Protein AF-A0A392RU60-F1 (afdb_monomer)

Solvent-accessible surface area (backbone atoms only — not comparable to full-atom values): 7553 Å² total; per-residue (Å²): 94,82,53,71,66,58,50,52,53,21,54,76,69,76,43,68,49,76,81,78,51,62,66,78,34,36,66,68,46,49,49,58,72,62,64,65,78,78,78,78,81,69,62,76,91,72,56,76,82,84,83,69,84,84,83,71,80,58,76,87,74,51,76,84,68,87,74,81,77,83,79,80,79,82,82,51,81,88,66,65,66,74,84,71,82,64,48,12,82,77,79,66,43,66,94,40,47,55,91,69,35,89,84,48,81,69,84,82,128

Radius of gyration: 28.26 Å; Cα contacts (8 Å, |Δi|>4): 51; chains: 1; bounding box: 66×47×58 Å

Secondary structure (DSSP, 8-state):
---HHHHHHHHHTT--GGGTS-GGGSHHHHHHHT-SPPPP---GGGSPP--S---PPPGGGS--S-SSPP------GGG---------TTT--SS--GGG-TTSPPPP-

Mean predicted aligned error: 15.59 Å

Foldseek 3Di:
DDDPVLVVVCVVVVHDSVVVDDPCPDPVNVCVVVVDDDDPDDPPVPDDPDPDDDDDPDPVPDDPDPDDPPDPDDDDPVNPDPDDQDAAPPPRHGDDYVVPDPPPDPPDD

Structure (mmCIF, N/CA/C/O backbone):
data_AF-A0A392RU60-F1
#
_entry.id   AF-A0A392RU60-F1
#
loop_
_atom_site.group_PDB
_atom_site.id
_atom_site.type_symbol
_atom_site.label_atom_id
_atom_site.label_alt_id
_atom_site.label_comp_id
_atom_site.label_asym_id
_atom_site.label_entity_id
_atom_site.label_seq_id
_atom_site.pdbx_PDB_ins_code
_atom_site.Cartn_x
_atom_site.Cartn_y
_atom_site.Cartn_z
_atom_site.occupancy
_atom_site.B_iso_or_equiv
_atom_site.auth_seq_id
_atom_site.auth_comp_id
_atom_site.auth_asym_id
_atom_site.auth_atom_id
_atom_site.pdbx_PDB_model_num
ATOM 1 N N . MET A 1 1 ? -5.800 -3.844 -11.301 1.00 82.19 1 MET A N 1
ATOM 2 C CA . MET A 1 1 ? -5.092 -3.277 -12.469 1.00 82.19 1 MET A CA 1
ATOM 3 C C . MET A 1 1 ? -3.800 -4.039 -12.689 1.00 82.19 1 MET A C 1
ATOM 5 O O . MET A 1 1 ? -3.163 -4.348 -11.685 1.00 82.19 1 MET A O 1
ATOM 9 N N . PRO A 1 2 ? -3.419 -4.378 -13.934 1.00 85.44 2 PRO A N 1
ATOM 10 C CA . PRO A 1 2 ? -2.134 -5.019 -14.192 1.00 85.44 2 PRO A CA 1
ATOM 11 C C . PRO A 1 2 ? -0.984 -4.108 -13.783 1.00 85.44 2 PRO A 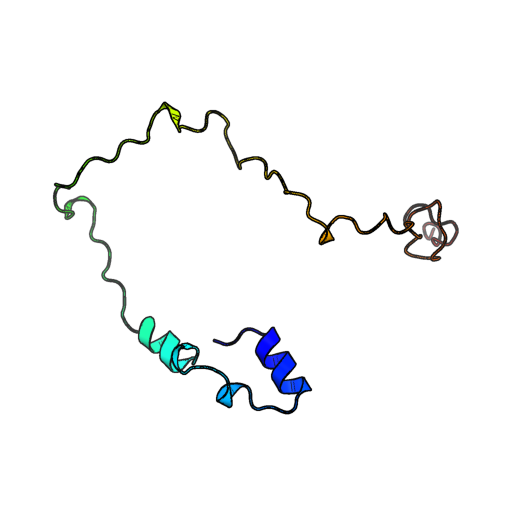C 1
ATOM 13 O O . PRO A 1 2 ? -1.077 -2.884 -13.879 1.00 85.44 2 PRO A O 1
ATOM 16 N N . CYS A 1 3 ? 0.110 -4.709 -13.327 1.00 87.50 3 CYS A N 1
ATOM 17 C CA . CYS A 1 3 ? 1.319 -3.954 -13.043 1.00 87.50 3 CYS A CA 1
ATOM 18 C C . CYS A 1 3 ? 2.000 -3.510 -14.347 1.00 87.50 3 CYS A C 1
ATOM 20 O O . CYS A 1 3 ? 1.815 -4.117 -15.405 1.00 87.50 3 CYS A O 1
ATOM 22 N N . SER A 1 4 ? 2.837 -2.475 -14.258 1.00 90.81 4 SER A N 1
ATOM 23 C CA . SER A 1 4 ? 3.598 -1.950 -15.399 1.00 90.81 4 SER A CA 1
ATOM 24 C C . SER A 1 4 ? 4.454 -3.016 -16.089 1.00 90.81 4 SER A C 1
ATOM 26 O O . SER A 1 4 ? 4.567 -3.003 -17.309 1.00 90.81 4 SER A O 1
ATOM 28 N N . HIS A 1 5 ? 5.003 -3.971 -15.332 1.00 91.94 5 HIS A N 1
ATOM 29 C CA . HIS A 1 5 ? 5.815 -5.062 -15.876 1.00 91.94 5 HIS A CA 1
ATOM 30 C C . HIS A 1 5 ? 5.023 -5.979 -16.815 1.00 91.94 5 HIS A C 1
ATOM 32 O O . HIS A 1 5 ? 5.534 -6.343 -17.868 1.00 91.94 5 HIS A O 1
ATOM 38 N N . VAL A 1 6 ? 3.776 -6.322 -16.468 1.00 89.94 6 VAL A N 1
ATOM 39 C CA . VAL A 1 6 ? 2.914 -7.164 -17.320 1.00 89.94 6 VAL A CA 1
ATOM 40 C C . VAL A 1 6 ? 2.572 -6.432 -18.613 1.00 89.94 6 VAL A C 1
ATOM 42 O O . VAL A 1 6 ? 2.665 -7.014 -19.686 1.00 89.94 6 VAL A O 1
ATOM 45 N N . ILE A 1 7 ? 2.247 -5.139 -18.526 1.00 91.81 7 ILE A N 1
ATOM 46 C CA . ILE A 1 7 ? 1.946 -4.319 -19.707 1.00 91.81 7 ILE A CA 1
ATOM 47 C C . ILE A 1 7 ? 3.172 -4.242 -20.629 1.00 91.81 7 ILE A C 1
ATOM 49 O O . ILE A 1 7 ? 3.040 -4.443 -21.833 1.00 91.81 7 ILE A O 1
ATOM 53 N N . ALA A 1 8 ? 4.358 -3.998 -20.065 1.00 93.62 8 ALA A N 1
ATOM 54 C CA . ALA A 1 8 ? 5.604 -3.911 -20.823 1.00 93.62 8 ALA A CA 1
ATOM 55 C C . ALA A 1 8 ? 5.983 -5.244 -21.488 1.00 93.62 8 ALA A C 1
ATOM 57 O O . ALA A 1 8 ? 6.327 -5.256 -22.665 1.00 93.62 8 ALA A O 1
ATOM 58 N N . ALA A 1 9 ? 5.867 -6.366 -20.771 1.00 93.81 9 ALA A N 1
ATOM 59 C CA . ALA A 1 9 ? 6.149 -7.692 -21.320 1.00 93.81 9 ALA A CA 1
ATOM 60 C C . ALA A 1 9 ? 5.165 -8.080 -22.436 1.00 93.81 9 ALA A C 1
ATOM 62 O O . ALA A 1 9 ? 5.572 -8.615 -23.462 1.00 93.81 9 ALA A O 1
ATOM 63 N N . CYS A 1 10 ? 3.871 -7.783 -22.269 1.00 93.56 10 CYS A N 1
ATOM 64 C CA . CYS A 1 10 ? 2.883 -8.011 -23.322 1.00 93.56 10 CYS A CA 1
ATOM 65 C C . CYS A 1 10 ? 3.150 -7.137 -24.553 1.00 93.56 10 CYS A C 1
ATOM 67 O O . CYS A 1 10 ? 3.015 -7.623 -25.671 1.00 93.56 10 CYS A O 1
ATOM 69 N N . PHE A 1 11 ? 3.553 -5.879 -24.359 1.00 94.56 11 PHE A N 1
ATOM 70 C CA . PHE A 1 11 ? 3.910 -4.985 -25.459 1.00 94.56 11 PHE A CA 1
ATOM 71 C C . PHE A 1 11 ? 5.101 -5.519 -26.268 1.00 94.56 11 PHE A C 1
ATOM 73 O O . PHE A 1 11 ? 5.019 -5.573 -27.492 1.00 94.56 11 PHE A O 1
ATOM 80 N N . ASP A 1 12 ? 6.157 -5.970 -25.585 1.00 96.44 12 ASP A N 1
ATOM 81 C CA . ASP A 1 12 ? 7.346 -6.579 -26.201 1.00 96.44 12 ASP A CA 1
ATOM 82 C C . ASP A 1 12 ? 7.005 -7.866 -26.973 1.00 96.44 12 ASP A C 1
ATOM 84 O O . ASP A 1 12 ? 7.475 -8.086 -28.085 1.00 96.44 12 ASP A O 1
ATOM 88 N N . ALA A 1 13 ? 6.094 -8.678 -26.432 1.00 94.50 13 ALA A N 1
ATOM 89 C CA . ALA A 1 13 ? 5.622 -9.905 -27.069 1.00 94.50 13 ALA A CA 1
ATOM 90 C C . ALA A 1 13 ? 4.536 -9.690 -28.147 1.00 94.50 13 ALA A C 1
ATOM 92 O O . ALA A 1 13 ? 4.002 -10.669 -28.668 1.00 94.50 13 ALA A O 1
ATOM 93 N N . HIS A 1 14 ? 4.165 -8.444 -28.468 1.00 93.88 14 HIS A N 1
ATOM 94 C CA . HIS A 1 14 ? 3.046 -8.107 -29.364 1.00 93.88 14 HIS A CA 1
ATOM 95 C C . HIS A 1 14 ? 1.693 -8.723 -28.956 1.00 93.88 14 HIS A C 1
ATOM 97 O O . HIS A 1 14 ? 0.831 -9.011 -29.790 1.00 93.88 14 HIS A O 1
ATOM 103 N N . LEU A 1 15 ? 1.483 -8.896 -27.654 1.00 93.06 15 LEU A N 1
ATOM 104 C CA . LEU A 1 15 ? 0.267 -9.442 -27.069 1.00 93.06 15 LEU A CA 1
ATOM 105 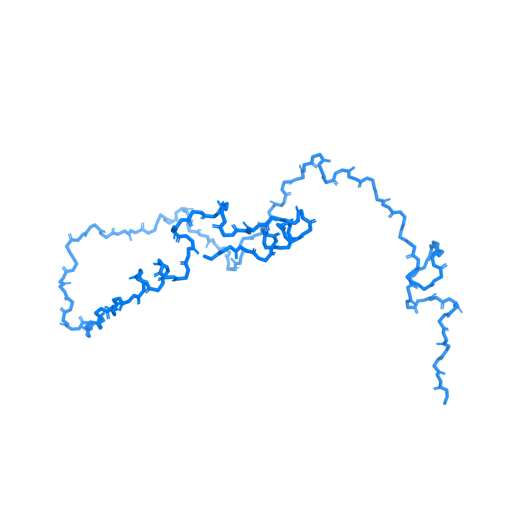C C . LEU A 1 15 ? -0.621 -8.334 -26.500 1.00 93.06 15 LEU A C 1
ATOM 107 O O . LEU A 1 15 ? -0.160 -7.373 -25.883 1.00 93.06 15 LEU A O 1
ATOM 111 N N . GLN A 1 16 ? -1.934 -8.504 -26.645 1.00 91.56 16 GLN A N 1
ATOM 112 C CA . GLN A 1 16 ? -2.909 -7.647 -25.974 1.00 91.56 16 GLN A CA 1
ATOM 113 C C . GLN A 1 16 ? -3.043 -8.086 -24.515 1.00 91.56 16 GLN A C 1
ATOM 115 O O . GLN A 1 16 ? -3.648 -9.118 -24.228 1.00 91.56 16 GLN A O 1
ATOM 120 N N . TYR A 1 17 ? -2.487 -7.303 -23.587 1.00 88.25 17 TYR A N 1
ATOM 121 C CA . TYR A 1 17 ? -2.458 -7.638 -22.158 1.00 88.25 17 TYR A CA 1
ATOM 122 C C . TYR A 1 17 ? -3.863 -7.910 -21.587 1.00 88.25 17 TYR A C 1
ATOM 124 O O . TYR A 1 17 ? -4.037 -8.787 -20.744 1.00 88.25 17 TYR A O 1
ATOM 132 N N . GLN A 1 18 ? -4.885 -7.223 -22.103 1.00 87.38 18 GLN A N 1
ATOM 133 C CA . GLN A 1 18 ? -6.286 -7.349 -21.698 1.00 87.38 18 GLN A CA 1
ATOM 134 C C . GLN A 1 18 ? -6.861 -8.757 -21.897 1.00 87.38 18 GLN A C 1
ATOM 136 O O . GLN A 1 18 ? -7.815 -9.105 -21.207 1.00 87.38 18 GLN A O 1
ATOM 141 N N . ALA A 1 19 ? -6.303 -9.555 -22.813 1.00 87.56 19 ALA A N 1
ATOM 142 C CA . ALA A 1 19 ? -6.736 -10.933 -23.048 1.00 87.56 19 ALA A CA 1
ATOM 143 C C . ALA A 1 19 ? -6.203 -11.923 -21.994 1.00 87.56 19 ALA A C 1
ATOM 145 O O . ALA A 1 19 ? -6.731 -13.023 -21.869 1.00 87.56 19 ALA A O 1
ATOM 146 N N . TYR A 1 20 ? -5.171 -11.538 -21.237 1.00 85.19 20 TYR A N 1
ATOM 147 C CA . TYR A 1 20 ? -4.467 -12.410 -20.286 1.00 85.19 20 TYR A CA 1
ATOM 148 C C . TYR A 1 20 ? -4.734 -12.057 -18.825 1.00 85.19 20 TYR A C 1
ATOM 150 O O . TYR A 1 20 ? -4.218 -12.709 -17.918 1.00 85.19 20 TYR A O 1
ATOM 158 N N . ILE A 1 21 ? -5.497 -10.996 -18.583 1.00 86.56 21 ILE A N 1
ATOM 159 C CA . ILE A 1 21 ? -5.742 -10.487 -17.243 1.00 86.56 21 ILE A CA 1
ATOM 160 C C . ILE A 1 21 ? -7.173 -10.786 -16.863 1.00 86.56 21 ILE A C 1
ATOM 162 O O . ILE A 1 21 ? -8.105 -10.423 -17.576 1.00 86.56 21 ILE A O 1
ATOM 166 N N . ASP A 1 22 ? -7.310 -11.404 -15.697 1.00 89.44 22 ASP A N 1
ATOM 167 C CA . ASP A 1 22 ? -8.598 -11.699 -15.099 1.00 89.44 22 ASP A CA 1
ATOM 168 C C . ASP A 1 22 ? -9.430 -10.421 -14.895 1.00 89.44 22 ASP A C 1
ATOM 170 O O . ASP A 1 22 ? -8.910 -9.343 -14.563 1.00 89.44 22 ASP A O 1
ATOM 174 N N . ASP A 1 23 ? -10.741 -10.554 -15.071 1.00 89.62 23 ASP A N 1
ATOM 175 C CA . ASP A 1 23 ? -11.712 -9.480 -14.912 1.00 89.62 23 ASP A CA 1
ATOM 176 C C . ASP A 1 23 ? -11.603 -8.779 -13.556 1.00 89.62 23 ASP A C 1
ATOM 178 O O . ASP A 1 23 ? -11.803 -7.562 -13.495 1.00 89.62 23 ASP A O 1
ATOM 182 N N . VAL A 1 24 ? -11.208 -9.477 -12.485 1.00 89.81 24 VAL A N 1
ATOM 183 C CA . VAL A 1 24 ? -11.025 -8.877 -11.147 1.00 89.81 24 VAL A CA 1
ATOM 184 C C . VAL A 1 24 ? -10.001 -7.741 -11.133 1.00 89.81 24 VAL A C 1
ATOM 186 O O . VAL A 1 24 ? -10.069 -6.846 -10.291 1.00 89.81 24 VAL A O 1
ATOM 189 N N . PHE A 1 25 ? -9.066 -7.725 -12.085 1.00 86.81 25 PHE A N 1
ATOM 190 C CA . PHE A 1 25 ? -8.054 -6.681 -12.179 1.00 86.81 25 PHE A CA 1
ATOM 191 C C . PHE A 1 25 ? -8.441 -5.534 -13.114 1.00 86.81 25 PHE A C 1
ATOM 193 O O . PHE A 1 25 ? -7.661 -4.581 -13.198 1.00 86.81 25 PHE A O 1
ATOM 200 N N . LYS A 1 26 ? -9.591 -5.574 -13.797 1.00 88.50 26 LYS A N 1
ATOM 201 C CA . LYS A 1 26 ? -10.058 -4.482 -14.670 1.00 88.50 26 LYS A CA 1
ATOM 202 C C . LYS A 1 26 ? -10.437 -3.236 -13.864 1.00 88.50 26 LYS A C 1
ATOM 204 O O . LYS A 1 26 ? -10.813 -3.327 -12.699 1.00 88.50 26 LYS A O 1
ATOM 209 N N . VAL A 1 27 ? -10.341 -2.057 -14.497 1.00 88.62 27 VAL A N 1
ATOM 210 C CA . VAL A 1 27 ? -10.648 -0.768 -13.844 1.00 88.62 27 VAL A CA 1
ATOM 211 C C . VAL A 1 27 ? -12.079 -0.791 -13.334 1.00 88.62 27 VAL A C 1
ATOM 213 O O . VAL A 1 27 ? -12.308 -0.482 -12.176 1.00 88.62 27 VAL A O 1
ATOM 216 N N . ALA A 1 28 ? -13.016 -1.237 -14.176 1.00 91.06 28 ALA A N 1
ATOM 217 C CA . ALA A 1 28 ? -14.428 -1.338 -13.830 1.00 91.06 28 ALA A CA 1
ATOM 218 C C . ALA A 1 28 ? -14.662 -2.178 -12.564 1.00 91.06 28 ALA A C 1
ATOM 220 O O . ALA A 1 28 ? -15.411 -1.759 -11.690 1.00 91.06 28 ALA A O 1
ATOM 221 N N . SER A 1 29 ? -13.979 -3.319 -12.428 1.00 92.31 29 SER A N 1
ATOM 222 C CA . SER A 1 29 ? -14.086 -4.190 -11.253 1.00 92.31 29 SER A CA 1
ATOM 223 C C . SER A 1 29 ? -13.555 -3.514 -9.993 1.00 92.31 29 SER A C 1
ATOM 225 O O . SER A 1 29 ? -14.212 -3.545 -8.958 1.00 92.31 29 SER A O 1
ATOM 227 N N . VAL A 1 30 ? -12.403 -2.842 -10.086 1.00 89.56 30 VAL A N 1
ATOM 228 C CA . VAL A 1 30 ? -11.844 -2.069 -8.967 1.00 89.56 30 VAL A CA 1
ATOM 229 C C . VAL A 1 30 ? -12.784 -0.925 -8.584 1.00 89.56 30 VAL A C 1
ATOM 231 O O . VAL A 1 30 ? -13.134 -0.793 -7.417 1.00 89.56 30 VAL A O 1
ATOM 234 N N . CYS A 1 31 ? -13.245 -0.132 -9.552 1.00 92.00 31 CYS A N 1
ATOM 235 C CA . CYS A 1 31 ? -14.192 0.954 -9.313 1.00 92.00 31 CYS A CA 1
ATOM 236 C C . CYS A 1 31 ? -15.472 0.449 -8.646 1.00 92.00 31 CYS A C 1
ATOM 238 O O . CYS A 1 31 ? -15.906 1.059 -7.682 1.00 92.00 31 CYS A O 1
ATOM 240 N N . ARG A 1 32 ? -16.020 -0.686 -9.090 1.00 93.06 32 ARG A N 1
ATOM 241 C CA . ARG A 1 32 ? -17.215 -1.302 -8.499 1.00 93.06 32 ARG A CA 1
ATOM 242 C C . ARG A 1 32 ? -17.004 -1.736 -7.046 1.00 93.06 32 ARG A C 1
ATOM 244 O O . ARG A 1 32 ? -17.897 -1.565 -6.226 1.00 93.06 32 ARG A O 1
ATOM 251 N N . VAL A 1 33 ? -15.827 -2.269 -6.705 1.00 91.06 33 VAL A N 1
ATOM 252 C CA . VAL A 1 33 ? -15.485 -2.626 -5.312 1.00 91.06 33 VAL A CA 1
ATOM 253 C C . VAL A 1 33 ? -15.474 -1.390 -4.409 1.00 91.06 33 VAL A C 1
ATOM 255 O O . VAL A 1 33 ? -15.918 -1.462 -3.268 1.00 91.06 33 VAL A O 1
ATOM 258 N N . TYR A 1 34 ? -14.995 -0.259 -4.926 1.00 88.81 34 TYR A N 1
ATOM 259 C CA . TYR A 1 34 ? -14.902 1.005 -4.191 1.00 88.81 34 TYR A CA 1
ATOM 260 C C . TYR A 1 34 ? -16.068 1.969 -4.459 1.00 88.81 34 TYR A C 1
ATOM 262 O O . TYR A 1 34 ? -16.015 3.119 -4.034 1.00 88.81 34 TYR A O 1
ATOM 270 N N . GLU A 1 35 ? -17.112 1.528 -5.162 1.00 93.12 35 GLU A N 1
ATOM 271 C CA . GLU A 1 35 ? -18.274 2.358 -5.502 1.00 93.12 35 GLU A CA 1
ATOM 272 C C . GLU A 1 35 ? -19.088 2.701 -4.254 1.00 93.12 35 GLU A C 1
ATOM 274 O O . GLU A 1 35 ? -19.670 3.779 -4.152 1.00 93.12 35 GLU A O 1
ATOM 279 N N . HIS A 1 36 ? -19.106 1.788 -3.283 1.00 88.94 36 HIS A N 1
ATOM 280 C CA . HIS A 1 36 ? -19.794 2.013 -2.024 1.00 88.94 36 HIS A CA 1
ATOM 281 C C . HIS A 1 36 ? -18.963 2.912 -1.115 1.00 88.94 36 HIS A C 1
ATOM 283 O O . HIS A 1 36 ? -17.783 2.671 -0.852 1.00 88.94 36 HIS A O 1
ATOM 289 N N . THR A 1 37 ? -19.617 3.934 -0.577 1.00 85.25 37 THR A N 1
ATOM 290 C CA . THR A 1 37 ? -19.066 4.745 0.500 1.00 85.25 37 THR A CA 1
ATOM 291 C C . THR A 1 37 ? -19.043 3.933 1.785 1.00 85.25 37 THR A C 1
ATOM 293 O O . THR A 1 37 ? -20.038 3.301 2.140 1.00 85.25 37 THR A O 1
ATOM 296 N N . PHE A 1 38 ? -17.936 3.992 2.520 1.00 81.69 38 PHE A N 1
ATOM 297 C CA . PHE A 1 38 ? -17.939 3.541 3.905 1.00 81.69 38 PHE A CA 1
ATOM 298 C C . PHE A 1 38 ? -18.920 4.395 4.704 1.00 81.69 38 PHE A C 1
ATOM 300 O O . PHE A 1 38 ? -18.924 5.623 4.576 1.00 81.69 38 PHE A O 1
ATOM 307 N N . GLU A 1 39 ? -19.736 3.7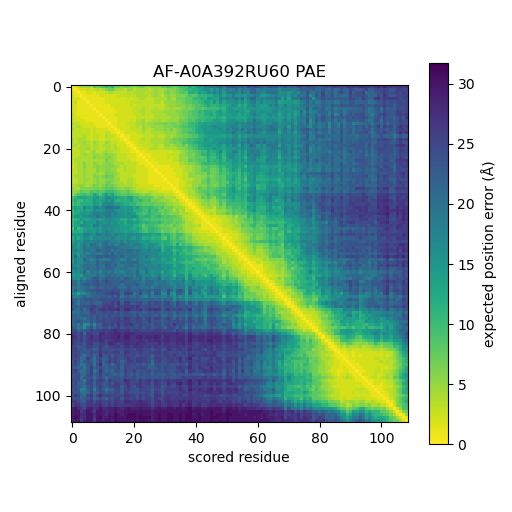50 5.533 1.00 84.38 39 GLU A N 1
ATOM 308 C CA . GLU A 1 39 ? -20.512 4.479 6.525 1.00 84.38 39 GLU A CA 1
ATOM 309 C C . GLU A 1 39 ? -19.554 5.263 7.422 1.00 84.38 39 GLU A C 1
ATOM 311 O O . GLU A 1 39 ? -18.487 4.776 7.814 1.00 84.38 39 GLU A O 1
ATOM 316 N N . VAL A 1 40 ? -19.921 6.507 7.720 1.00 86.94 40 VAL A N 1
ATOM 317 C CA . VAL A 1 40 ? -19.141 7.335 8.634 1.00 86.94 40 VAL A CA 1
ATOM 318 C C . VAL A 1 40 ? -19.126 6.631 9.984 1.00 86.94 40 VAL A C 1
ATOM 320 O O . VAL A 1 40 ? -20.179 6.376 10.568 1.00 86.94 40 VAL A O 1
ATOM 323 N N . VAL A 1 41 ? -17.927 6.334 10.488 1.00 88.06 41 VAL A N 1
ATOM 324 C CA . VAL A 1 41 ? -17.768 5.835 11.853 1.00 88.06 41 VAL A CA 1
ATOM 325 C C . VAL A 1 41 ? -18.367 6.883 12.784 1.00 88.06 41 VAL A C 1
ATOM 327 O O . VAL A 1 41 ? -17.899 8.022 12.829 1.00 88.06 41 VAL A O 1
ATOM 330 N N . GLN A 1 42 ? -19.439 6.511 13.483 1.00 88.00 42 GLN A N 1
ATOM 331 C CA . GLN A 1 42 ? -20.132 7.419 14.391 1.00 88.00 42 GLN A CA 1
ATOM 332 C C . GLN A 1 42 ? -19.188 7.888 15.504 1.00 88.00 42 GLN A C 1
ATOM 334 O O . GLN A 1 42 ? -18.166 7.254 15.772 1.00 88.00 42 GLN A O 1
ATOM 339 N N . ALA A 1 43 ? -19.520 8.995 16.170 1.00 90.69 43 ALA A N 1
ATOM 340 C CA . ALA A 1 43 ? -18.751 9.434 17.331 1.00 90.69 43 ALA A CA 1
ATOM 341 C C . ALA A 1 43 ? -18.698 8.325 18.398 1.00 90.69 43 ALA A C 1
ATOM 343 O O . ALA A 1 43 ? -19.652 7.563 18.548 1.00 90.69 43 ALA A O 1
ATOM 344 N N . GLU A 1 44 ? -17.605 8.270 19.160 1.00 90.12 44 GLU A N 1
ATOM 345 C CA . GLU A 1 44 ? -17.339 7.226 20.164 1.00 90.12 44 GLU A CA 1
ATOM 346 C C . GLU A 1 44 ? -18.499 7.031 21.158 1.00 90.12 44 GLU A C 1
ATOM 348 O O . GLU A 1 44 ? -18.784 5.912 21.574 1.00 90.12 44 GLU A O 1
ATOM 353 N N . MET A 1 45 ? -19.242 8.102 21.466 1.00 93.50 45 MET A N 1
ATOM 354 C CA . MET A 1 45 ? -20.435 8.071 22.325 1.00 93.50 45 MET A CA 1
ATOM 355 C C . MET A 1 45 ? -21.570 7.160 21.821 1.00 93.50 45 MET A C 1
ATOM 357 O O . MET A 1 45 ? -22.405 6.748 22.621 1.00 93.50 45 MET A O 1
ATOM 361 N N . TYR A 1 46 ? -21.621 6.867 20.519 1.00 92.69 46 TYR A N 1
ATOM 362 C CA . TYR A 1 46 ? -22.633 6.003 19.904 1.00 92.69 46 TYR A CA 1
ATOM 363 C C . TYR A 1 46 ? -22.163 4.552 19.760 1.00 92.69 46 TYR A C 1
ATOM 365 O O . TYR A 1 46 ? -22.933 3.697 19.325 1.00 92.69 46 TYR A O 1
ATOM 373 N N . TRP A 1 47 ? -20.904 4.251 20.092 1.00 92.56 47 TRP A N 1
ATOM 374 C CA . TRP A 1 47 ? -20.383 2.900 19.938 1.00 92.56 47 TRP A CA 1
ATOM 375 C C . TRP A 1 47 ? -21.013 1.971 20.983 1.00 92.56 47 TRP A C 1
ATOM 377 O O . TRP A 1 47 ? -21.093 2.327 22.164 1.00 92.56 47 TRP A O 1
ATOM 387 N N . PRO A 1 48 ? -21.453 0.762 20.591 1.00 91.19 48 PRO A N 1
ATOM 388 C CA . PRO A 1 48 ? -21.938 -0.215 21.552 1.00 91.19 48 PRO A CA 1
ATOM 389 C C . PRO A 1 48 ? -20.815 -0.594 22.523 1.00 91.19 48 PRO A C 1
ATOM 391 O O . PRO A 1 48 ? -19.631 -0.596 22.174 1.00 91.19 48 PRO A O 1
ATOM 394 N N . LYS A 1 49 ? -21.183 -0.955 23.757 1.00 92.50 49 LYS A N 1
ATOM 395 C CA . LYS A 1 49 ? -20.208 -1.487 24.714 1.00 92.50 49 LYS A CA 1
ATOM 396 C C . LYS A 1 49 ? -19.578 -2.745 24.124 1.00 92.50 49 LYS A C 1
ATOM 398 O O . LYS A 1 49 ? -20.273 -3.653 23.686 1.00 92.50 49 LYS A O 1
ATOM 403 N N . TYR A 1 50 ? -18.253 -2.796 24.126 1.00 91.44 50 TYR A N 1
ATOM 404 C CA . TYR A 1 50 ? -17.530 -3.971 23.667 1.00 91.44 50 TYR A CA 1
ATOM 405 C C . TYR A 1 50 ? -17.770 -5.154 24.619 1.00 91.44 50 TYR A C 1
ATOM 407 O O . TYR A 1 50 ? -17.326 -5.124 25.767 1.00 91.44 50 TYR A O 1
ATOM 415 N N . GLU A 1 51 ? -18.442 -6.197 24.131 1.00 93.75 51 GLU A N 1
ATOM 416 C CA . GLU A 1 51 ? -18.717 -7.443 24.875 1.00 93.75 51 GLU A CA 1
ATOM 417 C C . GLU A 1 51 ? -17.709 -8.568 24.573 1.00 93.75 51 GLU A C 1
ATOM 419 O O . GLU A 1 51 ? -17.794 -9.666 25.121 1.00 93.75 51 GLU A O 1
ATOM 424 N N . GLY A 1 52 ? -16.738 -8.321 23.691 1.00 92.88 52 GLY A N 1
ATOM 425 C CA . GLY A 1 52 ? -15.755 -9.326 23.299 1.00 92.88 52 GLY A CA 1
ATOM 426 C C . GLY A 1 52 ? -14.663 -9.575 24.346 1.00 92.88 52 GLY A C 1
ATOM 427 O O . GLY A 1 52 ? -14.543 -8.898 25.371 1.00 92.88 52 GLY A O 1
ATOM 428 N N . ARG A 1 53 ? -13.800 -10.560 24.068 1.00 92.62 53 ARG A N 1
ATOM 429 C CA . ARG A 1 53 ? -12.628 -10.837 24.910 1.00 92.62 53 ARG A CA 1
ATOM 430 C C . ARG A 1 53 ? -11.663 -9.659 24.853 1.00 92.62 53 ARG A C 1
ATOM 432 O O . ARG A 1 53 ? -11.150 -9.327 23.790 1.00 92.62 53 ARG A O 1
ATOM 439 N N . LYS A 1 54 ? -11.336 -9.086 26.011 1.00 88.19 54 LYS A N 1
ATOM 440 C CA . LYS A 1 54 ? -10.222 -8.140 26.111 1.00 88.19 54 LYS A CA 1
ATOM 441 C C . LYS A 1 54 ? -8.925 -8.870 25.766 1.00 88.19 54 LYS A C 1
ATOM 443 O O . LYS A 1 54 ? -8.481 -9.745 26.506 1.00 88.19 54 LYS A O 1
ATOM 448 N N . LEU A 1 55 ? -8.348 -8.526 24.620 1.00 87.81 55 LEU A N 1
ATOM 449 C CA . LEU A 1 55 ? -7.053 -9.036 24.197 1.00 87.81 55 LEU A CA 1
ATOM 450 C C . LEU A 1 55 ? -5.968 -8.243 24.921 1.00 87.81 55 LEU A C 1
ATOM 452 O O . LEU A 1 55 ? -5.789 -7.051 24.676 1.00 87.81 55 LEU A O 1
ATOM 456 N N . TYR A 1 56 ? -5.248 -8.909 25.815 1.00 86.38 56 TYR A N 1
ATOM 457 C CA . TYR A 1 56 ? -4.058 -8.351 26.440 1.00 86.38 56 TYR A CA 1
ATOM 458 C C . TYR A 1 56 ? -2.828 -8.877 25.701 1.00 86.38 56 TYR A C 1
ATOM 460 O O . TYR A 1 56 ? -2.726 -10.088 25.496 1.00 86.38 56 TYR A O 1
ATOM 468 N N . PRO A 1 57 ? -1.892 -8.006 25.286 1.00 84.19 57 PRO A N 1
ATOM 469 C CA . PRO A 1 57 ? -0.614 -8.465 24.768 1.00 84.19 57 PRO A CA 1
ATOM 470 C C . PRO A 1 57 ? 0.096 -9.292 25.838 1.00 84.19 57 PRO A C 1
ATOM 472 O O . PRO A 1 57 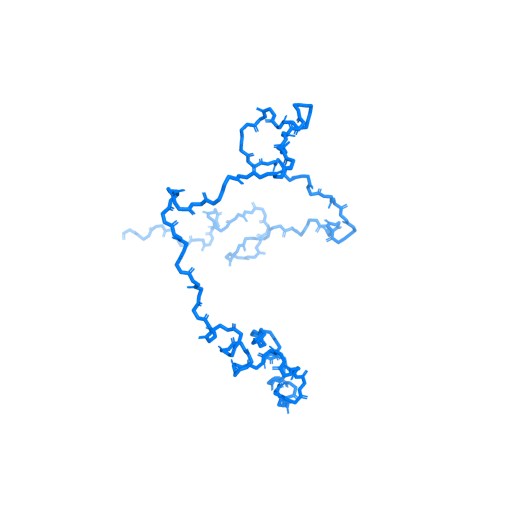? 0.171 -8.861 26.989 1.00 84.19 57 PRO A O 1
ATOM 475 N N . ASP A 1 58 ? 0.642 -10.443 25.456 1.00 88.12 58 ASP A N 1
ATOM 476 C CA . ASP A 1 58 ? 1.489 -11.235 26.342 1.00 88.12 58 ASP A CA 1
ATOM 477 C C . ASP A 1 58 ? 2.702 -10.385 26.778 1.00 88.12 58 ASP A C 1
ATOM 479 O O . ASP A 1 58 ? 3.485 -9.950 25.920 1.00 88.12 58 ASP A O 1
ATOM 483 N N . PRO A 1 59 ? 2.878 -10.118 28.089 1.00 87.38 59 PRO A N 1
ATOM 484 C CA . PRO A 1 59 ? 4.012 -9.349 28.587 1.00 87.38 59 PRO A CA 1
ATOM 485 C C . PRO A 1 59 ? 5.367 -9.949 28.199 1.00 87.38 59 PRO A C 1
ATOM 487 O O . PRO A 1 59 ? 6.320 -9.196 28.000 1.00 87.38 59 PRO A O 1
ATOM 490 N N . SER A 1 60 ? 5.454 -11.274 28.051 1.00 89.56 60 SER A N 1
ATOM 491 C CA . SER A 1 60 ? 6.678 -11.983 27.656 1.00 89.56 60 SER A CA 1
ATOM 492 C C . SER A 1 60 ? 7.038 -11.756 26.184 1.00 89.56 60 SER A C 1
ATOM 494 O O . SER A 1 60 ? 8.212 -11.713 25.817 1.00 89.56 60 SER A O 1
ATOM 496 N N . MET A 1 61 ? 6.028 -11.528 25.341 1.00 85.00 61 MET A N 1
ATOM 497 C CA . MET A 1 61 ? 6.189 -11.217 23.918 1.00 85.00 61 MET A CA 1
ATOM 498 C C . MET A 1 61 ? 6.350 -9.715 23.653 1.00 85.00 61 MET A C 1
ATOM 500 O O . MET A 1 61 ? 6.540 -9.289 22.505 1.00 85.00 61 MET A O 1
ATOM 504 N N . LYS A 1 62 ? 6.274 -8.885 24.699 1.00 86.25 62 LYS A N 1
ATOM 505 C CA . LYS A 1 62 ? 6.447 -7.441 24.583 1.00 86.25 62 LYS A CA 1
ATOM 506 C C . LYS A 1 62 ? 7.882 -7.133 24.167 1.00 86.25 62 LYS A C 1
ATOM 508 O O . LYS A 1 62 ? 8.848 -7.443 24.858 1.00 86.25 62 LYS A O 1
ATOM 513 N N . ARG A 1 63 ? 8.035 -6.454 23.030 1.00 81.50 63 ARG A N 1
ATOM 514 C CA . ARG A 1 63 ? 9.346 -5.973 22.582 1.00 81.50 63 ARG A CA 1
ATOM 515 C C . ARG A 1 63 ? 9.870 -4.919 23.558 1.00 81.50 63 ARG A C 1
ATOM 517 O O . ARG A 1 63 ? 9.256 -3.868 23.717 1.00 81.50 63 ARG A O 1
ATOM 524 N N . VAL A 1 64 ? 11.017 -5.201 24.170 1.00 84.12 64 VAL A N 1
ATOM 525 C CA . VAL A 1 64 ? 11.697 -4.295 25.114 1.00 84.12 64 VAL A CA 1
ATOM 526 C C . VAL A 1 64 ? 12.339 -3.109 24.385 1.00 84.12 64 VAL A C 1
ATOM 528 O O . VAL A 1 64 ? 12.306 -1.980 24.865 1.00 84.12 64 VAL A O 1
ATOM 531 N N . ASN A 1 65 ? 12.887 -3.346 23.190 1.00 83.69 65 ASN A N 1
ATOM 532 C CA . ASN A 1 65 ? 13.586 -2.319 22.424 1.00 83.69 65 ASN A CA 1
ATOM 533 C C . ASN A 1 65 ? 12.620 -1.478 21.585 1.00 83.69 65 ASN A C 1
ATOM 535 O O . ASN A 1 65 ? 11.815 -2.009 20.814 1.00 83.69 65 ASN A O 1
ATOM 539 N N . LYS A 1 66 ? 12.757 -0.153 21.686 1.00 83.25 66 LYS A N 1
ATOM 540 C CA . LYS A 1 66 ? 12.039 0.807 20.8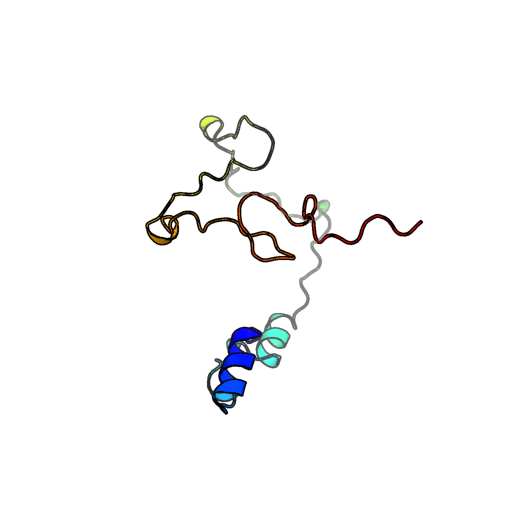43 1.00 83.25 66 LYS A CA 1
ATOM 541 C C . LYS A 1 66 ? 12.570 0.748 19.406 1.00 83.25 66 LYS A C 1
ATOM 543 O O . LYS A 1 66 ? 13.778 0.728 19.185 1.00 83.25 66 LYS A O 1
ATOM 548 N N . GLY A 1 67 ? 11.664 0.784 18.429 1.00 85.44 67 GLY A N 1
ATOM 549 C CA . GLY A 1 67 ? 11.998 0.899 17.007 1.00 85.44 67 GLY A CA 1
ATOM 550 C C . GLY A 1 67 ? 11.797 -0.381 16.193 1.00 85.44 67 GLY A C 1
ATOM 551 O O . GLY A 1 67 ? 11.246 -1.380 16.656 1.00 85.44 67 GLY A O 1
ATOM 552 N N . ARG A 1 68 ? 12.205 -0.322 14.921 1.00 83.00 68 ARG A N 1
ATOM 553 C CA . ARG A 1 68 ? 12.076 -1.442 13.982 1.00 83.00 68 ARG A CA 1
ATOM 554 C C . ARG A 1 68 ? 12.967 -2.601 14.444 1.00 83.00 68 ARG A C 1
ATOM 556 O O . ARG A 1 68 ? 14.144 -2.365 14.715 1.00 83.00 68 ARG A O 1
ATOM 563 N N . PRO A 1 69 ? 12.467 -3.850 14.461 1.00 81.62 69 PRO A N 1
ATOM 564 C CA . PRO A 1 69 ? 13.326 -5.011 14.649 1.00 81.62 69 PRO A CA 1
ATOM 565 C C . PRO A 1 69 ? 14.492 -4.978 13.670 1.00 81.62 69 PRO A C 1
ATOM 567 O O . PRO A 1 69 ? 14.308 -4.666 12.487 1.00 81.62 69 PRO A O 1
ATOM 570 N N . LYS A 1 70 ? 15.686 -5.330 14.151 1.00 79.00 70 LYS A N 1
ATOM 571 C CA . LYS A 1 70 ? 16.808 -5.581 13.251 1.00 79.00 70 LYS A CA 1
ATOM 572 C C . LYS A 1 70 ? 16.383 -6.691 12.296 1.0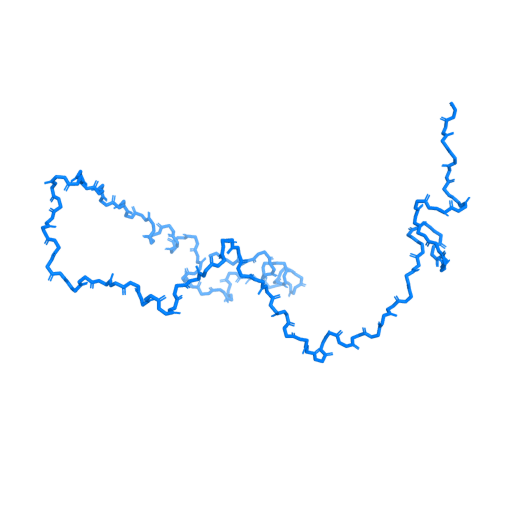0 79.00 70 LYS A C 1
ATOM 574 O O . LYS A 1 70 ? 15.999 -7.773 12.728 1.00 79.00 70 LYS A O 1
ATOM 579 N N . LYS A 1 71 ? 16.427 -6.406 10.997 1.00 78.06 71 LYS A N 1
ATOM 580 C CA . LYS A 1 71 ? 16.309 -7.454 9.990 1.00 78.06 71 LYS A CA 1
ATOM 581 C C . LYS A 1 71 ? 17.566 -8.312 10.090 1.00 78.06 71 LYS A C 1
ATOM 583 O O . LYS A 1 71 ? 18.651 -7.815 9.798 1.00 78.06 71 LYS A O 1
ATOM 588 N N . SER A 1 72 ? 17.435 -9.574 10.470 1.00 76.88 72 SER A N 1
ATOM 589 C CA . SER A 1 72 ? 18.420 -10.581 10.089 1.00 76.88 72 SER A CA 1
ATOM 590 C C . SER A 1 72 ? 18.103 -10.974 8.647 1.00 76.88 72 SER A C 1
ATOM 592 O O . SER A 1 72 ? 17.078 -11.590 8.365 1.00 76.88 72 SER A O 1
ATOM 594 N N . ARG A 1 73 ? 18.930 -10.540 7.691 1.00 77.19 73 ARG A N 1
ATOM 595 C CA . ARG A 1 73 ? 18.861 -11.107 6.339 1.00 77.19 73 ARG A CA 1
ATOM 596 C C . ARG A 1 73 ? 19.452 -12.511 6.434 1.00 77.19 73 ARG A C 1
ATOM 598 O O . ARG A 1 73 ? 20.630 -12.642 6.754 1.00 77.19 73 ARG A O 1
ATOM 605 N N . ILE A 1 74 ? 18.640 -13.533 6.184 1.00 81.25 74 ILE A N 1
ATOM 606 C CA . ILE A 1 74 ? 19.139 -14.892 5.962 1.00 81.25 74 ILE 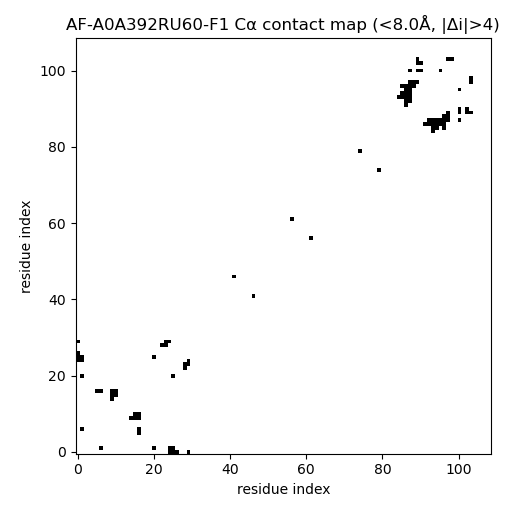A CA 1
ATOM 607 C C . ILE A 1 74 ? 19.903 -14.848 4.638 1.00 81.25 74 ILE A C 1
ATOM 609 O O . ILE A 1 74 ? 19.339 -14.431 3.627 1.00 81.25 74 ILE A O 1
ATOM 613 N N . ARG A 1 75 ? 21.196 -15.179 4.662 1.00 79.75 75 ARG A N 1
ATOM 614 C CA . ARG A 1 75 ? 21.988 -15.314 3.436 1.00 79.75 75 ARG A CA 1
ATOM 615 C C . ARG A 1 75 ? 21.587 -16.607 2.740 1.00 79.75 75 ARG A C 1
ATOM 617 O O . ARG A 1 75 ? 21.494 -17.639 3.396 1.00 79.75 75 ARG A O 1
ATOM 624 N N . THR A 1 76 ? 21.331 -16.519 1.444 1.00 82.50 76 THR A N 1
ATOM 625 C CA . THR A 1 76 ? 21.014 -17.663 0.579 1.00 82.50 76 THR A CA 1
ATOM 626 C C . THR A 1 76 ? 22.106 -17.846 -0.472 1.00 82.50 76 THR A C 1
ATOM 628 O O . THR A 1 76 ? 22.940 -16.964 -0.640 1.00 82.50 76 THR A O 1
ATOM 631 N N . GLU A 1 77 ? 22.085 -18.946 -1.223 1.00 81.31 77 GLU A N 1
ATOM 632 C CA 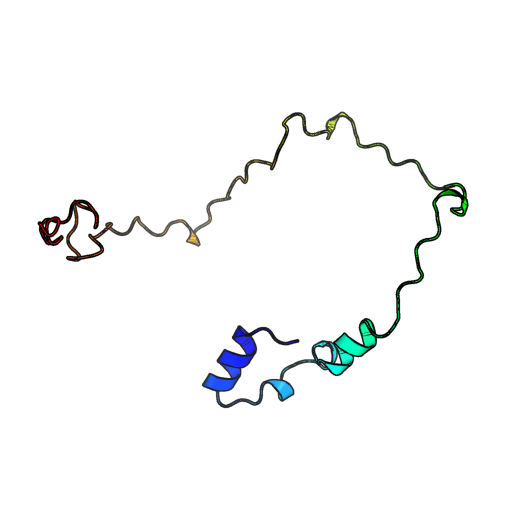. GLU A 1 77 ? 23.043 -19.216 -2.313 1.00 81.31 77 GLU A CA 1
ATOM 633 C C . GLU A 1 77 ? 23.080 -18.088 -3.370 1.00 81.31 77 GLU A C 1
ATOM 635 O O . GLU A 1 77 ? 24.120 -17.777 -3.941 1.00 81.31 77 GLU A O 1
ATOM 640 N N . MET A 1 78 ? 21.959 -17.382 -3.585 1.00 77.62 78 MET A N 1
ATOM 641 C CA . MET A 1 78 ? 21.903 -16.195 -4.457 1.00 77.62 78 MET A CA 1
ATOM 642 C C . MET A 1 78 ? 22.615 -14.958 -3.872 1.00 77.62 78 MET A C 1
ATOM 644 O O . MET A 1 78 ? 22.744 -13.940 -4.544 1.00 77.62 78 MET A O 1
ATOM 648 N N . ASP A 1 79 ? 23.043 -14.988 -2.612 1.00 76.38 79 ASP A N 1
ATOM 649 C CA . ASP A 1 79 ? 23.866 -13.949 -1.984 1.00 76.38 79 ASP A CA 1
ATOM 650 C C . ASP A 1 79 ? 25.367 -14.243 -2.089 1.00 76.38 79 ASP A C 1
ATOM 652 O O . ASP A 1 79 ? 26.179 -13.361 -1.792 1.00 76.38 79 ASP A O 1
ATOM 656 N N . GLU A 1 80 ? 25.741 -15.458 -2.499 1.00 72.69 80 GLU A N 1
ATOM 657 C CA . GLU A 1 80 ? 27.130 -15.914 -2.617 1.00 72.69 80 GLU A CA 1
ATOM 658 C C . GLU A 1 80 ? 27.772 -15.566 -3.965 1.00 72.69 80 GLU A C 1
ATOM 660 O O . GLU A 1 80 ? 28.765 -16.159 -4.382 1.00 72.69 80 GLU A O 1
ATOM 665 N N . PHE A 1 81 ? 27.266 -14.549 -4.662 1.00 70.62 81 PHE A N 1
ATOM 666 C CA . PHE A 1 81 ? 28.010 -14.010 -5.791 1.00 70.62 81 PHE A CA 1
ATOM 667 C C . PHE A 1 81 ? 29.311 -13.386 -5.272 1.00 70.62 81 PHE A C 1
ATOM 669 O O . PHE A 1 81 ? 29.296 -12.446 -4.468 1.00 70.62 81 PHE A O 1
ATOM 676 N N . GLY A 1 82 ? 30.446 -13.923 -5.731 1.00 69.69 82 GLY A N 1
ATOM 677 C CA . GLY A 1 82 ? 31.775 -13.408 -5.420 1.00 69.69 82 GLY A CA 1
ATOM 678 C C . GLY A 1 82 ? 31.825 -11.889 -5.588 1.00 69.69 82 GLY A C 1
ATOM 679 O O . GLY A 1 82 ? 31.218 -11.327 -6.504 1.00 69.69 82 GLY A O 1
ATOM 680 N N . LYS A 1 83 ? 32.514 -11.203 -4.669 1.00 70.69 83 LYS A N 1
ATOM 681 C CA . LYS A 1 83 ? 32.636 -9.741 -4.710 1.00 70.69 83 LYS A CA 1
ATOM 682 C C . LYS A 1 83 ? 33.233 -9.350 -6.062 1.00 70.69 83 LYS A C 1
ATOM 684 O O . LYS A 1 83 ? 34.417 -9.574 -6.289 1.00 70.69 83 LYS A O 1
ATOM 689 N N . LYS A 1 84 ? 32.424 -8.760 -6.946 1.00 74.25 84 LYS A N 1
ATOM 690 C CA . LYS A 1 84 ? 32.941 -8.136 -8.166 1.00 74.25 84 LYS A CA 1
ATOM 691 C C . LYS A 1 84 ? 33.941 -7.062 -7.755 1.00 74.25 84 LYS A C 1
ATOM 693 O O . LYS A 1 84 ? 33.663 -6.280 -6.838 1.00 74.25 84 LYS A O 1
ATOM 698 N N . GLU A 1 85 ? 35.092 -7.047 -8.415 1.00 81.56 85 GLU A N 1
ATOM 699 C CA . GLU A 1 85 ? 36.079 -5.996 -8.219 1.00 81.56 85 GLU A CA 1
ATOM 700 C C . GLU A 1 85 ? 35.411 -4.646 -8.498 1.00 81.56 85 GLU A C 1
ATOM 702 O O . GLU A 1 85 ? 34.746 -4.452 -9.518 1.00 81.56 85 GLU A O 1
ATOM 707 N N . ARG A 1 86 ? 35.490 -3.731 -7.529 1.00 84.12 86 ARG A N 1
ATOM 708 C CA . ARG A 1 86 ? 34.881 -2.411 -7.680 1.00 84.12 86 ARG A CA 1
ATOM 709 C C . ARG A 1 86 ? 35.784 -1.569 -8.567 1.00 84.12 86 ARG A C 1
ATOM 711 O O . ARG A 1 86 ? 36.849 -1.144 -8.130 1.00 84.12 86 ARG A O 1
ATOM 718 N N . LEU A 1 87 ? 35.324 -1.320 -9.784 1.00 91.00 87 LEU A N 1
ATOM 719 C CA . LEU A 1 87 ? 35.987 -0.441 -10.737 1.00 91.00 87 LEU A CA 1
ATOM 720 C C . LEU A 1 87 ? 35.525 1.007 -10.549 1.00 91.00 87 LEU A C 1
ATOM 722 O O . LEU A 1 87 ? 34.404 1.283 -10.106 1.00 91.00 87 LEU A O 1
ATOM 726 N N . CYS A 1 88 ? 36.396 1.947 -10.895 1.00 91.62 88 CYS A N 1
ATOM 727 C CA . CYS A 1 88 ? 36.071 3.360 -10.901 1.00 91.62 88 CYS A CA 1
ATOM 728 C C . CYS A 1 88 ? 34.956 3.652 -11.915 1.00 91.62 88 CYS A C 1
ATOM 730 O O . CYS A 1 88 ? 35.081 3.347 -13.096 1.00 91.62 88 CYS A O 1
ATOM 732 N N . GLY A 1 89 ? 33.888 4.328 -11.485 1.00 87.44 89 GLY A N 1
ATOM 733 C CA . GLY A 1 89 ? 32.762 4.662 -12.365 1.00 87.44 89 GLY A CA 1
ATOM 734 C C . GLY A 1 89 ? 33.080 5.646 -13.501 1.00 87.44 89 GLY A C 1
ATOM 735 O O . GLY A 1 89 ? 32.217 5.854 -14.345 1.00 87.44 89 GLY A O 1
ATOM 736 N N . LEU A 1 90 ? 34.269 6.266 -13.519 1.00 90.62 90 LEU A N 1
ATOM 737 C CA . LEU A 1 90 ? 34.715 7.160 -14.599 1.00 90.62 90 LEU A CA 1
ATOM 738 C C . LEU A 1 90 ? 35.650 6.464 -15.590 1.00 90.62 90 LEU A C 1
ATOM 740 O O . LEU A 1 90 ? 35.394 6.504 -16.786 1.00 90.62 90 LEU A O 1
ATOM 744 N N . CYS A 1 91 ? 36.726 5.836 -15.110 1.00 91.25 91 CYS A N 1
ATOM 745 C CA . CYS A 1 91 ? 37.757 5.251 -15.975 1.00 91.25 91 CYS A CA 1
ATOM 746 C C . CYS A 1 91 ? 37.750 3.717 -16.022 1.00 91.25 91 CYS A C 1
ATOM 748 O O . CYS A 1 91 ? 38.591 3.139 -16.698 1.00 91.25 91 CYS A O 1
ATOM 750 N N . GLN A 1 92 ? 36.838 3.056 -15.301 1.00 90.88 92 GLN A N 1
ATOM 751 C CA . GLN A 1 92 ? 36.713 1.593 -15.224 1.00 90.88 92 GLN A CA 1
ATOM 752 C C . GLN A 1 92 ? 37.975 0.859 -14.732 1.00 90.88 92 GLN A C 1
ATOM 754 O O . GLN A 1 92 ? 38.091 -0.349 -14.901 1.00 90.88 92 GLN A O 1
ATOM 759 N N . MET A 1 93 ? 38.899 1.557 -14.066 1.00 90.19 93 MET A N 1
ATOM 760 C CA . MET A 1 93 ? 40.095 0.950 -13.473 1.00 90.19 93 MET A CA 1
ATOM 761 C C . MET A 1 93 ? 39.883 0.614 -11.989 1.00 90.19 93 MET A C 1
ATOM 763 O O . MET A 1 93 ? 39.136 1.324 -11.305 1.00 90.19 93 MET A O 1
ATOM 767 N N . PRO A 1 94 ? 40.536 -0.438 -11.466 1.00 88.88 94 PRO A N 1
ATOM 768 C CA . PRO A 1 94 ? 40.454 -0.805 -10.055 1.00 88.88 94 PRO A CA 1
ATOM 769 C C . PRO A 1 94 ? 41.199 0.194 -9.146 1.00 88.88 94 PRO A C 1
ATOM 771 O O . PRO A 1 94 ? 41.801 1.173 -9.597 1.00 88.88 94 PRO A O 1
ATOM 774 N N . ASN A 1 95 ? 41.168 -0.065 -7.836 1.00 87.94 95 ASN A N 1
ATOM 775 C CA . ASN A 1 95 ? 41.933 0.634 -6.786 1.00 87.94 95 ASN A CA 1
ATOM 776 C C . ASN A 1 95 ? 41.512 2.070 -6.437 1.00 87.94 95 ASN A C 1
ATOM 778 O O . ASN A 1 95 ? 42.093 2.668 -5.534 1.00 87.94 95 ASN A O 1
ATOM 782 N N . HIS A 1 96 ? 40.488 2.630 -7.079 1.00 89.81 96 HIS A N 1
ATOM 783 C CA . HIS A 1 96 ? 39.949 3.935 -6.699 1.00 89.81 96 HIS A CA 1
ATOM 784 C C . HIS A 1 96 ? 38.471 4.075 -7.072 1.00 89.81 96 HIS A C 1
ATOM 786 O O . HIS A 1 96 ? 37.929 3.336 -7.892 1.00 89.81 96 HIS A O 1
ATOM 792 N N . ASN A 1 97 ? 37.796 5.036 -6.445 1.00 88.56 97 ASN A N 1
ATOM 793 C CA . ASN A 1 97 ? 36.411 5.377 -6.749 1.00 88.56 97 ASN A CA 1
ATOM 794 C C . ASN A 1 97 ? 36.337 6.644 -7.620 1.00 88.56 97 ASN A C 1
ATOM 796 O O . ASN A 1 97 ? 37.329 7.337 -7.830 1.00 88.56 97 ASN A O 1
ATOM 800 N N . ARG A 1 98 ? 35.132 6.974 -8.100 1.00 87.31 98 ARG A N 1
ATOM 801 C CA . ARG A 1 98 ? 34.885 8.155 -8.945 1.00 87.31 98 ARG A CA 1
ATOM 802 C C . ARG A 1 98 ? 35.401 9.467 -8.334 1.00 87.31 98 ARG A C 1
ATOM 804 O O . ARG A 1 98 ? 35.884 10.308 -9.078 1.00 87.31 98 ARG A O 1
ATOM 811 N N . SER A 1 99 ? 35.309 9.638 -7.014 1.00 87.25 99 SER A N 1
ATOM 812 C CA . SER A 1 99 ? 35.739 10.865 -6.327 1.00 87.25 99 SER A CA 1
ATOM 813 C C . SER A 1 99 ? 37.255 11.039 -6.257 1.00 87.25 99 SER A C 1
ATOM 815 O O . SER A 1 99 ? 37.713 12.165 -6.145 1.00 87.25 99 SER A O 1
ATOM 817 N N . ASN A 1 100 ? 38.024 9.950 -6.323 1.00 85.88 100 ASN A N 1
ATOM 818 C CA . ASN A 1 100 ? 39.489 9.978 -6.305 1.00 85.88 100 ASN A CA 1
ATOM 819 C C . ASN A 1 100 ? 40.072 9.571 -7.667 1.00 85.88 100 ASN A C 1
ATOM 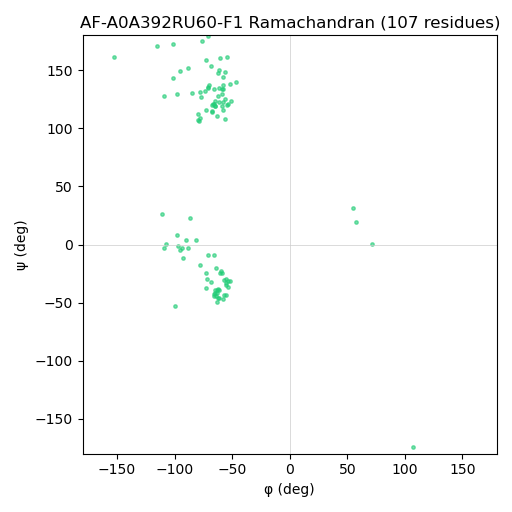821 O O . ASN A 1 100 ? 41.146 8.977 -7.745 1.00 85.88 100 ASN A O 1
ATOM 825 N N . CYS A 1 101 ? 39.312 9.783 -8.743 1.00 88.56 101 CYS A N 1
ATOM 826 C CA . CYS A 1 101 ? 39.752 9.400 -10.072 1.00 88.56 101 CYS A CA 1
ATOM 827 C C . CYS A 1 101 ? 40.782 10.407 -10.588 1.00 88.56 101 CYS A C 1
ATOM 829 O O . CYS A 1 101 ? 40.468 11.592 -10.636 1.00 88.56 101 CYS A O 1
ATOM 831 N N . PRO A 1 102 ? 41.968 9.965 -11.039 1.00 86.00 102 PRO A N 1
ATOM 832 C CA . PRO A 1 102 ? 42.952 10.861 -11.647 1.00 86.00 102 PRO A CA 1
ATOM 833 C C . PRO A 1 102 ? 42.441 11.496 -12.951 1.00 86.00 102 PRO A C 1
ATOM 835 O O . PRO A 1 102 ? 42.928 12.544 -13.351 1.00 86.00 102 PRO A O 1
ATOM 838 N N . ASN A 1 103 ? 41.427 10.892 -13.582 1.00 82.69 103 ASN A N 1
ATOM 839 C CA . ASN A 1 103 ? 40.741 11.440 -14.755 1.00 82.69 103 ASN A CA 1
ATOM 840 C C . ASN A 1 103 ? 39.535 12.319 -14.381 1.00 82.69 103 ASN A C 1
ATOM 842 O O . ASN A 1 103 ? 38.788 12.738 -15.266 1.00 82.69 103 ASN A O 1
ATOM 846 N N . ALA A 1 104 ? 39.282 12.560 -13.090 1.00 81.50 104 ALA A N 1
ATOM 847 C CA . ALA A 1 104 ? 38.312 13.568 -12.696 1.00 81.50 104 ALA A CA 1
ATOM 848 C C . ALA A 1 104 ? 38.878 14.929 -13.107 1.00 81.50 104 ALA A C 1
ATOM 850 O O . ALA A 1 104 ? 39.972 15.297 -12.682 1.00 81.50 104 ALA A O 1
ATOM 851 N N . ALA A 1 105 ? 38.150 15.661 -13.954 1.00 72.12 105 ALA A N 1
ATOM 852 C CA . ALA A 1 105 ? 38.482 17.049 -14.239 1.00 72.12 105 ALA A CA 1
ATOM 853 C C . ALA A 1 105 ? 38.634 17.778 -12.896 1.00 72.12 105 ALA A C 1
ATOM 855 O O . ALA A 1 105 ? 37.732 17.713 -12.056 1.00 72.12 105 ALA A O 1
ATOM 856 N N . GLY A 1 106 ? 39.800 18.391 -12.668 1.00 65.75 106 GLY A N 1
ATOM 857 C CA . GLY A 1 106 ? 40.041 19.191 -11.469 1.00 65.75 106 GLY A CA 1
ATOM 858 C C . GLY A 1 106 ? 38.972 20.280 -11.320 1.00 65.75 106 GLY A C 1
ATOM 859 O O . GLY A 1 106 ? 38.286 20.592 -12.300 1.00 65.75 106 GLY A O 1
ATOM 860 N N . PRO A 1 107 ? 38.794 20.854 -10.117 1.00 56.59 107 PRO A N 1
ATOM 861 C CA . PRO A 1 107 ? 37.844 21.942 -9.935 1.00 56.59 107 PRO A CA 1
ATOM 862 C C . PRO A 1 107 ? 38.167 23.040 -10.950 1.00 56.59 107 PRO A C 1
ATOM 864 O O . PRO A 1 107 ? 39.295 23.533 -11.001 1.00 56.59 107 PRO A O 1
ATOM 867 N N . SER A 1 108 ? 37.191 23.362 -11.801 1.00 53.47 108 SER A N 1
ATOM 868 C CA . SER A 1 108 ? 37.272 24.512 -12.693 1.00 53.47 108 SER A CA 1
ATOM 869 C C . SER A 1 108 ? 37.560 25.739 -11.829 1.00 53.47 108 SER A C 1
ATOM 871 O O . SER A 1 108 ? 36.820 25.997 -10.879 1.00 53.47 108 SER A O 1
ATOM 873 N N . SER A 1 109 ? 38.691 26.397 -12.096 1.00 46.53 109 SER A N 1
ATOM 874 C CA . SER A 1 109 ? 39.051 27.681 -11.482 1.00 46.53 109 SER A CA 1
ATOM 875 C C . SER A 1 109 ? 38.086 28.780 -11.902 1.00 46.53 109 SER A C 1
ATOM 877 O O . SER A 1 109 ? 37.548 28.678 -13.029 1.00 46.53 109 SER A O 1
#

pLDDT: mean 85.7, std 8.29, range [46.53, 96.44]

Sequence (109 aa):
MPCSHVIAACFDAHLQYQAYIDDVFKVASVCRVYEHTFEVVQAEMYWPKYEGRKLYPDPSMKRVNKGRPKKSRIRTEMDEFGKKERLCGLCQMPNHNRSNCPNAAGPSS

Organism: NCBI:txid97028